Protein AF-A0AAV1SA03-F1 (afdb_monomer)

Solvent-accessible surface area (backbone atoms only — not comparable to full-atom values): 8455 Å² total; per-residue (Å²): 141,83,88,86,80,88,82,89,84,87,85,87,85,87,84,83,90,82,90,76,92,70,91,72,80,80,76,66,77,78,79,63,56,71,62,54,63,50,50,56,50,58,74,72,46,70,68,43,46,68,68,50,54,50,45,48,54,49,22,56,48,43,26,66,71,66,69,40,72,68,34,41,52,53,22,47,53,48,39,52,50,46,44,53,62,43,66,79,48,70,95,43,70,33,37,52,44,31,45,38,52,39,32,53,52,51,20,45,56,28,45,76,73,65,40,51,69,66,15,49,53,30,49,49,53,40,50,51,59,53,53,70,69,60,75,84,80,83,130

Organism: NCBI:txid77055

Mean predicted aligned error: 15.07 Å

Sequence (139 aa):
MLHSAFKLSRAATATVALAARLGL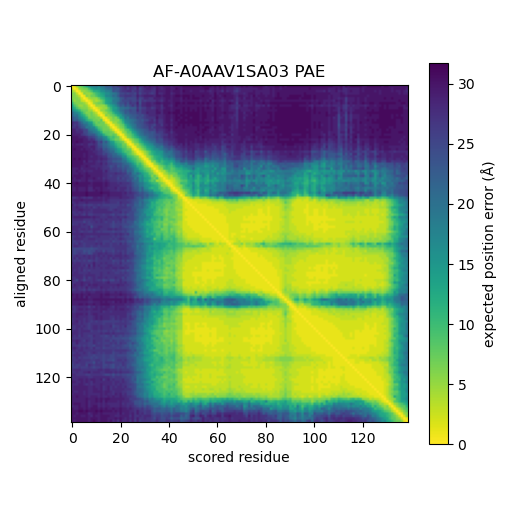TSFKPSSSPPFRLIHDRIINGPNANPVALQMIDYALSLAKSQRSDESHAQAMLVLEQCLFSQSSENQDVVTHNSKGLVLLAMSSLLFARGNYDDASEKLQNVQDLTHSHLDVRGG

Radius of gyration: 23.02 Å; Cα contacts (8 Å, |Δi|>4): 102; chains: 1; bounding box: 56×50×70 Å

pLDDT: mean 73.68, std 21.33, range [35.75, 97.5]

Structure (mmCIF, N/CA/C/O backbone):
data_AF-A0AAV1SA03-F1
#
_entry.id   AF-A0AAV1SA03-F1
#
loop_
_atom_site.group_PDB
_atom_site.id
_atom_site.type_symbol
_atom_site.label_atom_id
_atom_site.label_alt_id
_atom_site.label_comp_id
_atom_site.label_asym_id
_atom_site.label_entity_id
_atom_site.label_seq_id
_atom_site.pdbx_PDB_ins_code
_atom_site.Cartn_x
_atom_site.Cartn_y
_atom_site.Cartn_z
_atom_site.occupancy
_atom_site.B_iso_or_equiv
_atom_site.auth_seq_id
_atom_site.auth_comp_id
_atom_site.auth_asym_id
_atom_site.auth_atom_id
_atom_site.pdbx_PDB_model_num
ATOM 1 N N . MET A 1 1 ? -39.751 11.671 38.662 1.00 43.75 1 MET A N 1
ATOM 2 C CA . MET A 1 1 ? -39.694 10.450 39.502 1.00 43.75 1 MET A CA 1
ATOM 3 C C . MET A 1 1 ? -40.607 9.440 38.818 1.00 43.75 1 MET A C 1
ATOM 5 O O . MET A 1 1 ? -41.765 9.764 38.635 1.00 43.75 1 MET A O 1
ATOM 9 N N . LEU A 1 2 ? -40.120 8.360 38.210 1.00 46.88 2 LEU A N 1
ATOM 10 C CA . LEU A 1 2 ? -39.651 7.144 38.878 1.00 46.88 2 LEU A CA 1
ATOM 11 C C . LEU A 1 2 ? -38.574 6.427 38.041 1.00 46.88 2 LEU A C 1
ATOM 13 O O . LEU A 1 2 ? -38.741 6.210 36.845 1.00 46.88 2 LEU A O 1
ATOM 17 N N . HIS A 1 3 ? -37.489 6.054 38.717 1.00 43.03 3 HIS A N 1
ATOM 18 C CA . HIS A 1 3 ? -36.480 5.095 38.272 1.00 43.03 3 HIS A CA 1
ATOM 19 C C . HIS A 1 3 ? -37.068 3.678 38.223 1.00 43.03 3 HIS A C 1
ATOM 21 O O . HIS A 1 3 ? -37.809 3.302 39.127 1.00 43.03 3 HIS A O 1
ATOM 27 N N . SER A 1 4 ? -36.635 2.850 37.270 1.00 50.69 4 SER A N 1
ATOM 28 C CA . SER A 1 4 ? -36.419 1.419 37.531 1.00 50.69 4 SER A CA 1
ATOM 29 C C . SER A 1 4 ? -35.468 0.810 36.500 1.00 50.69 4 SER A C 1
ATOM 31 O O . SER A 1 4 ? -35.523 1.112 35.311 1.00 50.69 4 SER A O 1
ATOM 33 N N . ALA A 1 5 ? -34.542 0.002 37.009 1.00 51.72 5 ALA A N 1
ATOM 34 C CA . ALA A 1 5 ? -33.414 -0.585 36.310 1.00 51.72 5 ALA A CA 1
ATOM 35 C C . ALA A 1 5 ? -33.543 -2.115 36.229 1.00 51.72 5 ALA A C 1
ATOM 37 O O . ALA A 1 5 ? -34.255 -2.727 37.020 1.00 51.72 5 ALA A O 1
ATOM 38 N N . PHE A 1 6 ? -32.714 -2.682 35.346 1.00 47.09 6 PHE A N 1
ATOM 39 C CA . PHE A 1 6 ? -32.123 -4.025 35.390 1.00 47.09 6 PHE A CA 1
ATOM 40 C C . PHE A 1 6 ? -33.032 -5.250 35.217 1.00 47.09 6 PHE A C 1
ATOM 42 O O . PHE A 1 6 ? -33.772 -5.606 36.125 1.00 47.09 6 PHE A O 1
ATOM 49 N N . LYS A 1 7 ? -32.782 -6.025 34.145 1.00 39.69 7 LYS A N 1
ATOM 50 C CA . LYS A 1 7 ? -32.666 -7.496 34.215 1.00 39.69 7 LYS A CA 1
ATOM 51 C C . LYS A 1 7 ? -31.701 -8.036 33.150 1.00 39.69 7 LYS A C 1
ATOM 53 O O . LYS A 1 7 ? -31.993 -8.026 31.961 1.00 39.69 7 LYS A O 1
ATOM 58 N N . LEU A 1 8 ? -30.563 -8.550 33.620 1.00 45.44 8 LEU A N 1
ATOM 59 C CA . LEU A 1 8 ? -29.722 -9.523 32.920 1.00 45.44 8 LEU A CA 1
ATOM 60 C C . LEU A 1 8 ? -30.452 -10.872 32.875 1.00 45.44 8 LEU A C 1
ATOM 62 O O . LEU A 1 8 ? -31.066 -11.276 33.864 1.00 45.44 8 LEU A O 1
ATOM 66 N N . SER A 1 9 ? -30.328 -11.615 31.776 1.00 46.72 9 SER A N 1
ATOM 67 C CA . SER A 1 9 ? -30.594 -13.055 31.780 1.00 46.72 9 SER A CA 1
ATOM 68 C C . SER A 1 9 ? -29.494 -13.808 31.048 1.00 46.72 9 SER A C 1
ATOM 70 O O . SER A 1 9 ? -29.213 -13.596 29.874 1.00 46.72 9 SER A O 1
ATOM 72 N N . ARG A 1 10 ? -28.854 -14.665 31.838 1.00 45.53 10 ARG A N 1
ATOM 73 C CA . ARG A 1 10 ? -27.827 -15.647 31.516 1.00 45.53 10 ARG A CA 1
ATOM 74 C C . ARG A 1 10 ? -28.540 -16.943 31.137 1.00 45.53 10 ARG A C 1
ATOM 76 O O . ARG A 1 10 ? -29.328 -17.440 31.936 1.00 45.53 10 ARG A O 1
ATOM 83 N N . ALA A 1 11 ? -28.212 -17.516 29.985 1.00 40.06 11 ALA A N 1
ATOM 84 C CA . ALA A 1 11 ? -28.551 -18.896 29.657 1.00 40.06 11 ALA A CA 1
ATOM 85 C C . ALA A 1 11 ? -27.246 -19.665 29.432 1.00 40.06 11 ALA A C 1
ATOM 87 O O . ALA A 1 11 ? -26.509 -19.409 28.484 1.00 40.06 11 ALA A O 1
ATOM 88 N N . ALA A 1 12 ? -26.937 -20.555 30.373 1.00 43.00 12 ALA A N 1
ATOM 89 C CA . ALA A 1 12 ? -25.853 -21.515 30.276 1.00 43.00 12 ALA A CA 1
ATOM 90 C C . ALA A 1 12 ? -26.450 -22.847 29.824 1.00 43.00 12 ALA A C 1
ATOM 92 O O . ALA A 1 12 ? -27.338 -23.365 30.497 1.00 43.00 12 ALA A O 1
ATOM 93 N N . THR A 1 13 ? -25.920 -23.412 28.744 1.00 46.59 13 THR A N 1
ATOM 94 C CA . THR A 1 13 ? -26.148 -24.817 28.402 1.00 46.59 13 THR A CA 1
ATOM 95 C C . THR A 1 13 ? -24.786 -25.465 28.236 1.00 46.59 13 THR A C 1
ATOM 97 O O . THR A 1 13 ? -24.060 -25.191 27.285 1.00 46.59 13 THR A O 1
ATOM 100 N N . ALA A 1 14 ? -24.420 -26.273 29.225 1.00 43.47 14 ALA A N 1
ATOM 101 C CA . ALA A 1 14 ? -23.293 -27.186 29.172 1.00 43.47 14 ALA A CA 1
ATOM 102 C C . ALA A 1 14 ? -23.823 -28.568 28.782 1.00 43.47 14 ALA A C 1
ATOM 104 O O . ALA A 1 14 ? -24.820 -29.006 29.351 1.00 43.47 14 ALA A O 1
ATOM 105 N N . THR A 1 15 ? -23.165 -29.255 27.848 1.00 44.59 15 THR A N 1
ATOM 106 C CA . THR A 1 15 ? -23.063 -30.729 27.796 1.00 44.59 15 THR A CA 1
ATOM 107 C C . THR A 1 15 ? -22.055 -31.118 26.708 1.00 44.59 15 THR A C 1
ATOM 109 O O . THR A 1 15 ? -22.242 -30.827 25.536 1.00 44.59 15 THR A O 1
ATOM 112 N N . VAL A 1 16 ? -20.845 -31.473 27.148 1.00 42.50 16 VAL A N 1
ATOM 113 C CA . VAL A 1 16 ? -20.208 -32.808 27.090 1.00 42.50 16 VAL A CA 1
ATOM 114 C C . VAL A 1 16 ? -19.348 -33.015 25.841 1.00 42.50 16 VAL A C 1
ATOM 116 O O . VAL A 1 16 ? -19.811 -33.073 24.708 1.00 42.50 16 VAL A O 1
ATOM 119 N N . ALA A 1 17 ? -18.051 -33.134 26.118 1.00 48.97 17 ALA A N 1
ATOM 120 C CA . ALA A 1 17 ? -16.989 -33.465 25.193 1.00 48.97 17 ALA A CA 1
ATOM 121 C C . ALA A 1 17 ? -17.099 -34.911 24.693 1.00 48.97 17 ALA A C 1
ATOM 123 O O . ALA A 1 17 ? -17.353 -35.824 25.478 1.00 48.97 17 ALA A O 1
ATOM 124 N N . LEU A 1 18 ? -16.762 -35.126 23.421 1.00 47.03 18 LEU A N 1
ATOM 125 C CA . LEU A 1 18 ? -16.264 -36.414 22.953 1.00 47.03 18 LEU A CA 1
ATOM 126 C C . LEU A 1 18 ? -14.961 -36.169 22.192 1.00 47.03 18 LEU A C 1
ATOM 128 O O . LEU A 1 18 ? -14.928 -35.591 21.108 1.00 47.03 18 LEU A O 1
ATOM 132 N N . ALA A 1 19 ? -13.868 -36.548 22.846 1.00 47.69 19 ALA A N 1
ATOM 133 C CA . ALA A 1 19 ? -12.533 -36.541 22.291 1.00 47.69 19 ALA A CA 1
ATOM 134 C C . ALA A 1 19 ? -12.406 -37.653 21.244 1.00 47.69 19 ALA A C 1
ATOM 136 O O . ALA A 1 19 ? -12.485 -38.832 21.577 1.00 47.69 19 ALA A O 1
ATOM 137 N N . ALA A 1 20 ? -12.121 -37.277 20.001 1.00 43.00 20 ALA A N 1
ATOM 138 C CA . ALA A 1 20 ? -11.510 -38.161 19.020 1.00 43.00 20 ALA A CA 1
ATOM 139 C C . ALA A 1 20 ? -10.202 -37.507 18.568 1.00 43.00 20 ALA A C 1
ATOM 141 O O . ALA A 1 20 ? -10.167 -36.627 17.711 1.00 43.00 20 ALA A O 1
ATOM 142 N N . ARG A 1 21 ? -9.109 -37.901 19.229 1.00 50.62 21 ARG A N 1
ATOM 143 C CA . ARG A 1 21 ? -7.745 -37.624 18.783 1.00 50.62 21 ARG A CA 1
ATOM 144 C C . ARG A 1 21 ? -7.465 -38.475 17.550 1.00 50.62 21 ARG A C 1
ATOM 146 O O . ARG A 1 21 ? -7.167 -39.653 17.699 1.00 50.62 21 ARG A O 1
ATOM 153 N N . LEU A 1 22 ? -7.483 -37.870 16.369 1.00 41.66 22 LEU A N 1
ATOM 154 C CA . LEU A 1 22 ? -6.714 -38.342 15.220 1.00 41.66 22 LEU A CA 1
ATOM 155 C C . LEU A 1 22 ? -6.053 -37.126 14.571 1.00 41.66 22 LEU A C 1
ATOM 157 O O . LEU A 1 22 ? -6.689 -36.096 14.366 1.00 41.66 22 LEU A O 1
ATOM 161 N N . GLY A 1 23 ? -4.734 -37.232 14.404 1.00 49.31 23 GLY A N 1
ATOM 162 C CA . GLY A 1 23 ? -3.797 -36.136 14.188 1.00 49.31 23 GLY A CA 1
ATOM 163 C C . GLY A 1 23 ? -4.190 -35.191 13.063 1.00 49.31 23 GLY A C 1
ATOM 164 O O . GLY A 1 23 ? -3.998 -35.492 11.890 1.00 49.31 23 GLY A O 1
ATOM 165 N N . LEU A 1 24 ? -4.657 -34.007 13.447 1.00 40.94 24 LEU A N 1
ATOM 166 C CA . LEU A 1 24 ? -4.670 -32.849 12.576 1.00 40.94 24 LEU A CA 1
ATOM 167 C C . LEU A 1 24 ? -3.290 -32.210 12.703 1.00 40.94 24 LEU A C 1
ATOM 169 O O . LEU A 1 24 ? -2.927 -31.699 13.766 1.00 40.94 24 LEU A O 1
ATOM 173 N N . THR A 1 25 ? -2.499 -32.289 11.637 1.00 46.88 25 THR A N 1
ATOM 174 C CA . THR A 1 25 ? -1.311 -31.454 11.476 1.00 46.88 25 THR A CA 1
ATOM 175 C C . THR A 1 25 ? -1.737 -30.025 11.767 1.00 46.88 25 THR A C 1
ATOM 177 O O . THR A 1 25 ? -2.569 -29.460 11.059 1.00 46.88 25 THR A O 1
ATOM 180 N N . SER A 1 26 ? -1.236 -29.493 12.880 1.00 48.12 26 SER A N 1
ATOM 181 C CA . SER A 1 26 ? -1.490 -28.134 13.331 1.00 48.12 26 SER A CA 1
ATOM 182 C C . SER A 1 26 ? -0.916 -27.186 12.286 1.00 48.12 26 SER A C 1
ATOM 184 O O . SER A 1 26 ? 0.228 -26.748 12.378 1.00 48.12 26 SER A O 1
ATOM 186 N N . PHE A 1 27 ? -1.710 -26.874 11.264 1.00 44.69 27 PHE A N 1
ATOM 187 C CA . PHE A 1 27 ? -1.558 -25.641 10.523 1.00 44.69 27 PHE A CA 1
ATOM 188 C C . PHE A 1 27 ? -1.944 -24.542 11.505 1.00 44.69 27 PHE A C 1
ATOM 190 O O . PHE A 1 27 ? -3.070 -24.056 11.517 1.00 44.69 27 PHE A O 1
ATOM 197 N N . LYS A 1 28 ? -1.005 -24.175 12.385 1.00 44.53 28 LYS A N 1
ATOM 198 C CA . LYS A 1 28 ? -0.982 -22.818 12.912 1.00 44.53 28 LYS A CA 1
ATOM 199 C C . LYS A 1 28 ? -0.990 -21.937 11.666 1.00 44.53 28 LYS A C 1
ATOM 201 O O . LYS A 1 28 ? -0.005 -22.001 10.926 1.00 44.53 28 LYS A O 1
ATOM 206 N N . PRO A 1 29 ? -2.040 -21.141 11.395 1.00 42.41 29 PRO A N 1
ATOM 207 C CA . PRO A 1 29 ? -1.848 -20.038 10.482 1.00 42.41 29 PRO A CA 1
ATOM 208 C C . PRO A 1 29 ? -0.724 -19.235 11.126 1.00 42.41 29 PRO A C 1
ATOM 210 O O . PRO A 1 29 ? -0.854 -18.762 12.260 1.00 42.41 29 PRO A O 1
ATOM 213 N N . SER A 1 30 ? 0.436 -19.211 10.475 1.00 48.53 30 SER A N 1
ATOM 214 C CA . SER A 1 30 ? 1.491 -18.287 10.837 1.00 48.53 30 SER A CA 1
ATOM 215 C C . SER A 1 30 ? 0.876 -16.912 10.636 1.00 48.53 30 SER A C 1
ATOM 217 O O . SER A 1 30 ? 0.846 -16.384 9.531 1.00 48.53 30 SER A O 1
ATOM 219 N N . SER A 1 31 ? 0.289 -16.376 11.706 1.00 46.25 31 SER A N 1
ATOM 220 C CA . SER A 1 31 ? -0.172 -15.002 11.809 1.00 46.25 31 SER A CA 1
ATOM 221 C C . SER A 1 31 ? 1.075 -14.132 11.914 1.00 46.25 31 SER A C 1
ATOM 223 O O . SER A 1 31 ? 1.360 -13.496 12.925 1.00 46.25 31 SER A O 1
ATOM 225 N N . SER A 1 32 ? 1.915 -14.188 10.882 1.00 45.47 32 SER A N 1
ATOM 226 C CA . SER A 1 32 ? 2.780 -13.077 10.565 1.00 45.47 32 SER A CA 1
ATOM 227 C C . SER A 1 32 ? 1.835 -11.986 10.076 1.00 45.47 32 SER A C 1
ATOM 229 O O . SER A 1 32 ? 1.166 -12.194 9.061 1.00 45.47 32 SER A O 1
ATOM 231 N N . PRO A 1 33 ? 1.734 -10.846 10.779 1.00 51.44 33 PRO A N 1
ATOM 232 C CA . PRO A 1 33 ? 1.013 -9.704 10.245 1.00 51.44 33 PRO A CA 1
ATOM 233 C C . PRO A 1 33 ? 1.539 -9.427 8.828 1.00 51.44 33 PRO A C 1
ATOM 235 O O . PRO A 1 33 ? 2.752 -9.573 8.632 1.00 51.44 33 PRO A O 1
ATOM 238 N N . PRO A 1 34 ? 0.701 -8.998 7.869 1.00 53.22 34 PRO A N 1
ATOM 239 C CA . PRO A 1 34 ? 1.144 -8.682 6.503 1.00 53.22 34 PRO A CA 1
ATOM 240 C C . PRO A 1 34 ? 2.359 -7.733 6.492 1.00 53.22 34 PRO A C 1
ATOM 242 O O . PRO A 1 34 ? 3.254 -7.837 5.657 1.00 53.22 34 PRO A O 1
ATOM 245 N N . PHE A 1 35 ? 2.477 -6.907 7.534 1.00 51.06 35 PHE A N 1
ATOM 246 C CA . PHE A 1 35 ? 3.613 -6.029 7.791 1.00 51.06 35 PHE A CA 1
ATOM 247 C C . PHE A 1 35 ? 4.972 -6.729 7.931 1.00 51.06 35 PHE A C 1
ATOM 249 O O . PHE A 1 35 ? 5.969 -6.123 7.567 1.00 51.06 35 PHE A O 1
ATOM 256 N N . ARG A 1 36 ? 5.067 -7.959 8.466 1.00 51.88 36 ARG A N 1
ATOM 257 C CA . ARG A 1 36 ? 6.374 -8.632 8.642 1.00 51.88 36 ARG A CA 1
ATOM 258 C C . ARG A 1 36 ? 6.991 -9.035 7.306 1.00 51.88 36 ARG A C 1
ATOM 260 O O . ARG A 1 36 ? 8.187 -8.852 7.134 1.00 51.88 36 ARG A O 1
ATOM 267 N N . LEU A 1 37 ? 6.174 -9.519 6.370 1.00 52.19 37 LEU A N 1
ATOM 268 C CA . LEU A 1 37 ? 6.626 -9.858 5.017 1.00 52.19 37 LEU A CA 1
ATOM 269 C C . LEU A 1 37 ? 7.086 -8.614 4.254 1.00 52.19 37 LEU A C 1
ATOM 271 O O . LEU A 1 37 ? 8.087 -8.655 3.546 1.00 52.19 37 LEU A O 1
ATOM 275 N N . ILE A 1 38 ? 6.387 -7.493 4.443 1.00 56.53 38 ILE A N 1
ATOM 276 C CA . ILE A 1 38 ? 6.783 -6.214 3.852 1.00 56.53 38 ILE A CA 1
ATOM 277 C C . ILE A 1 38 ? 8.083 -5.711 4.474 1.00 56.53 38 ILE A C 1
ATOM 279 O O . ILE A 1 38 ? 8.976 -5.306 3.743 1.00 56.53 38 ILE A O 1
ATOM 283 N N . HIS A 1 39 ? 8.230 -5.789 5.796 1.00 57.72 39 HIS A N 1
ATOM 284 C CA . HIS A 1 39 ? 9.435 -5.318 6.474 1.00 57.72 39 HIS A CA 1
ATOM 285 C C . HIS A 1 39 ? 10.685 -6.082 6.021 1.00 57.72 39 HIS A C 1
ATOM 287 O O . HIS A 1 39 ? 11.705 -5.461 5.744 1.00 57.72 39 HIS A O 1
ATOM 293 N N . ASP A 1 40 ? 10.589 -7.406 5.881 1.00 53.38 40 ASP A N 1
ATOM 294 C CA . ASP A 1 40 ? 11.702 -8.251 5.429 1.00 53.38 40 ASP A CA 1
ATOM 295 C C . ASP A 1 40 ? 12.035 -8.017 3.944 1.00 53.38 40 ASP A C 1
ATOM 297 O O . ASP A 1 40 ? 13.199 -8.044 3.540 1.00 53.38 40 ASP A O 1
ATOM 301 N N . ARG A 1 41 ? 11.018 -7.707 3.124 1.00 54.88 41 ARG A N 1
ATOM 302 C CA . ARG A 1 41 ? 11.195 -7.310 1.719 1.00 54.88 41 ARG A CA 1
ATOM 303 C C . ARG A 1 41 ? 11.776 -5.902 1.564 1.00 54.88 41 ARG A C 1
ATOM 305 O O . ARG A 1 41 ? 12.522 -5.676 0.621 1.00 54.88 41 ARG A O 1
ATOM 312 N N . ILE A 1 42 ? 11.442 -4.973 2.461 1.00 57.22 42 ILE A N 1
ATOM 313 C CA . ILE A 1 42 ? 11.994 -3.610 2.506 1.00 57.22 42 ILE A CA 1
ATOM 314 C C . ILE A 1 42 ? 13.463 -3.637 2.949 1.00 57.22 42 ILE A C 1
ATOM 316 O O . ILE A 1 42 ? 14.284 -2.937 2.365 1.00 57.22 42 ILE A O 1
ATOM 320 N N . ILE A 1 43 ? 13.804 -4.445 3.962 1.00 53.72 43 ILE A N 1
ATOM 321 C CA . ILE A 1 43 ? 15.159 -4.507 4.538 1.00 53.72 43 ILE A CA 1
ATOM 322 C C . ILE A 1 43 ? 16.148 -5.195 3.585 1.00 53.72 43 ILE A C 1
ATOM 324 O O . ILE A 1 43 ? 17.285 -4.749 3.461 1.00 53.72 43 ILE A O 1
ATOM 328 N N . ASN A 1 44 ? 15.720 -6.226 2.853 1.00 54.78 44 ASN A N 1
ATOM 329 C CA . ASN A 1 44 ? 16.547 -6.915 1.851 1.00 54.78 44 ASN A CA 1
ATOM 330 C C . ASN A 1 44 ? 16.385 -6.296 0.442 1.00 54.78 44 ASN A C 1
ATOM 332 O O . ASN A 1 44 ? 16.398 -7.003 -0.564 1.00 54.78 44 ASN A O 1
ATOM 336 N N . GLY A 1 45 ? 16.153 -4.979 0.408 1.00 57.53 45 GLY A N 1
ATOM 337 C CA . GLY A 1 45 ? 15.374 -4.251 -0.592 1.00 57.53 45 GLY A CA 1
ATOM 338 C C . GLY A 1 45 ? 15.700 -4.512 -2.072 1.00 57.53 45 GLY A C 1
ATOM 339 O O . GLY A 1 45 ? 16.854 -4.362 -2.479 1.00 57.53 45 GLY A O 1
ATOM 340 N N . PRO A 1 46 ? 14.694 -4.805 -2.923 1.00 62.44 46 PRO A N 1
ATOM 341 C CA . PRO A 1 46 ? 14.828 -4.622 -4.368 1.00 62.44 46 PRO A CA 1
ATOM 342 C C . PRO A 1 46 ? 15.208 -3.162 -4.657 1.00 62.44 46 PRO A C 1
ATOM 344 O O . PRO A 1 46 ? 14.770 -2.270 -3.939 1.00 62.44 46 PRO A O 1
ATOM 347 N N . ASN A 1 47 ? 16.022 -2.926 -5.690 1.00 77.50 47 ASN A N 1
ATOM 348 C CA . ASN A 1 47 ? 16.493 -1.599 -6.107 1.00 77.50 47 ASN A CA 1
ATOM 349 C C . ASN A 1 47 ? 15.309 -0.610 -6.204 1.00 77.50 47 ASN A C 1
ATOM 351 O O . ASN A 1 47 ? 14.564 -0.682 -7.176 1.00 77.50 47 ASN A O 1
ATOM 355 N N . ALA A 1 48 ? 15.078 0.222 -5.182 1.00 84.50 48 ALA A N 1
ATOM 356 C CA . ALA A 1 48 ? 13.907 1.091 -5.017 1.00 84.50 48 ALA A CA 1
ATOM 357 C C . ALA A 1 48 ? 14.321 2.437 -4.400 1.00 84.50 48 ALA A C 1
ATOM 359 O O . ALA A 1 48 ? 15.370 2.552 -3.765 1.00 84.50 48 ALA A O 1
ATOM 360 N N . ASN A 1 49 ? 13.491 3.460 -4.588 1.00 88.38 49 ASN A N 1
ATOM 361 C CA . ASN A 1 49 ? 13.755 4.824 -4.165 1.00 88.38 49 ASN A CA 1
ATOM 362 C C . ASN A 1 49 ? 13.802 4.892 -2.622 1.00 88.38 49 ASN A C 1
ATOM 364 O O . ASN A 1 49 ? 12.826 4.524 -1.958 1.00 88.38 49 ASN A O 1
ATOM 368 N N . PRO A 1 50 ? 14.903 5.382 -2.023 1.00 88.56 50 PRO A N 1
ATOM 369 C CA . PRO A 1 50 ? 15.065 5.405 -0.571 1.00 88.56 50 PRO A CA 1
ATOM 370 C C . PRO A 1 50 ? 14.034 6.297 0.132 1.00 88.56 50 PRO A C 1
ATOM 372 O O . PRO A 1 50 ? 13.619 5.986 1.248 1.00 88.56 50 PRO A O 1
ATOM 375 N N . VAL A 1 51 ? 13.573 7.370 -0.519 1.00 90.94 51 VAL A N 1
ATOM 376 C CA . VAL A 1 51 ? 12.517 8.241 0.017 1.00 90.94 51 VAL A CA 1
ATOM 377 C C . VAL A 1 51 ? 11.195 7.482 0.076 1.00 90.94 51 VAL A C 1
ATOM 379 O O . VAL A 1 51 ? 10.488 7.556 1.079 1.00 90.94 51 VAL A O 1
ATOM 382 N N . ALA A 1 52 ? 10.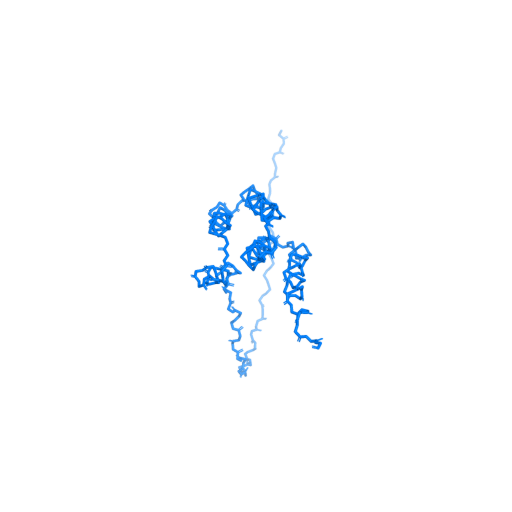886 6.685 -0.951 1.00 91.56 52 ALA A N 1
ATOM 383 C CA . ALA A 1 52 ? 9.683 5.860 -0.953 1.00 91.56 52 ALA A CA 1
ATOM 384 C C . ALA A 1 52 ? 9.701 4.828 0.185 1.00 91.56 52 ALA A C 1
ATOM 386 O O . ALA A 1 52 ? 8.703 4.670 0.887 1.00 91.56 52 ALA A O 1
ATOM 387 N N . LEU A 1 53 ? 10.847 4.186 0.432 1.00 91.38 53 LEU A N 1
ATOM 388 C CA . LEU A 1 53 ? 11.003 3.248 1.549 1.00 91.38 53 LEU A CA 1
ATOM 389 C C . LEU A 1 53 ? 10.763 3.921 2.909 1.00 91.38 53 LEU A C 1
ATOM 391 O O . LEU A 1 53 ? 10.070 3.355 3.752 1.00 91.38 53 LEU A O 1
ATOM 395 N N . GLN A 1 54 ? 11.280 5.136 3.108 1.00 93.12 54 GLN A N 1
ATOM 396 C CA . GLN A 1 54 ? 11.054 5.906 4.337 1.00 93.12 54 GLN A CA 1
ATOM 397 C C . GLN A 1 54 ? 9.584 6.297 4.516 1.00 93.12 54 GLN A C 1
ATOM 399 O O . GLN A 1 54 ? 9.051 6.192 5.619 1.00 93.12 54 GLN A O 1
ATOM 404 N N . MET A 1 55 ? 8.909 6.713 3.441 1.00 95.31 55 MET A N 1
ATOM 405 C CA . MET A 1 55 ? 7.482 7.041 3.484 1.00 95.31 55 MET A CA 1
ATOM 406 C C . MET A 1 55 ? 6.628 5.814 3.817 1.00 95.31 55 MET A C 1
ATOM 408 O O . MET A 1 55 ? 5.695 5.919 4.615 1.00 95.31 55 MET A O 1
ATOM 412 N N . ILE A 1 56 ? 6.969 4.649 3.257 1.00 94.56 56 ILE A N 1
ATOM 413 C CA . ILE A 1 56 ? 6.310 3.381 3.583 1.00 94.56 56 ILE A CA 1
ATOM 414 C C . ILE A 1 56 ? 6.510 3.044 5.061 1.00 94.56 56 ILE A C 1
ATOM 416 O O . ILE A 1 56 ? 5.533 2.792 5.764 1.00 94.56 56 ILE A O 1
ATOM 420 N N . ASP A 1 57 ? 7.750 3.062 5.551 1.00 93.94 57 ASP A N 1
ATOM 421 C CA . ASP A 1 57 ? 8.041 2.722 6.946 1.00 93.94 57 ASP A CA 1
ATOM 422 C C . ASP A 1 57 ? 7.332 3.667 7.929 1.00 93.94 57 ASP A C 1
ATOM 424 O O . ASP A 1 57 ? 6.710 3.219 8.900 1.00 93.94 57 ASP A O 1
ATOM 428 N N . TYR A 1 58 ? 7.325 4.967 7.623 1.00 95.69 58 TYR A N 1
ATOM 429 C CA . TYR A 1 58 ? 6.584 5.965 8.386 1.00 95.69 58 TYR A CA 1
ATOM 430 C C . TYR A 1 58 ? 5.081 5.669 8.408 1.00 95.69 58 TYR A C 1
ATOM 432 O O . TYR A 1 58 ? 4.491 5.605 9.487 1.00 95.69 58 TYR A O 1
ATOM 440 N N . ALA A 1 59 ? 4.459 5.437 7.248 1.00 95.81 59 ALA A N 1
ATOM 441 C CA . ALA A 1 59 ? 3.024 5.176 7.151 1.00 95.81 59 ALA A CA 1
ATOM 442 C C . ALA A 1 59 ? 2.611 3.915 7.930 1.00 95.81 59 ALA A C 1
ATOM 444 O O . ALA A 1 59 ? 1.651 3.931 8.706 1.00 95.81 59 ALA A O 1
ATOM 445 N N . LEU A 1 60 ? 3.366 2.823 7.781 1.00 93.50 60 LEU A N 1
ATOM 446 C CA . LEU A 1 60 ? 3.085 1.572 8.488 1.00 93.50 60 LEU A CA 1
ATOM 447 C C . LEU A 1 60 ? 3.288 1.722 10.000 1.00 93.50 60 LEU A C 1
ATOM 449 O O . LEU A 1 60 ? 2.494 1.203 10.790 1.00 93.50 60 LEU A O 1
ATOM 453 N N . SER A 1 61 ? 4.326 2.445 10.420 1.00 93.50 61 SER A N 1
ATOM 454 C CA . SER A 1 61 ? 4.583 2.736 11.831 1.00 93.50 61 SER A CA 1
ATOM 455 C C . SER A 1 61 ? 3.502 3.628 12.441 1.00 93.50 61 SER A C 1
ATOM 457 O O . SER A 1 61 ? 3.053 3.356 13.558 1.00 93.50 61 SER A O 1
ATOM 459 N N . LEU A 1 62 ? 3.023 4.631 11.701 1.00 94.06 62 LEU A N 1
ATOM 460 C CA . LEU A 1 62 ? 1.943 5.526 12.114 1.00 94.06 62 LEU A CA 1
ATOM 461 C C . LEU A 1 62 ? 0.649 4.748 12.388 1.00 94.06 62 LEU A C 1
ATOM 463 O O . LEU A 1 62 ? 0.117 4.812 13.501 1.00 94.06 62 LEU A O 1
ATOM 467 N N . ALA A 1 63 ? 0.206 3.939 11.421 1.00 93.00 63 ALA A N 1
ATOM 468 C CA . ALA A 1 63 ? -0.997 3.118 11.554 1.00 93.00 63 ALA A CA 1
ATOM 469 C C . ALA A 1 63 ? -0.894 2.117 12.722 1.00 93.00 63 ALA A C 1
ATOM 471 O O . ALA A 1 63 ? -1.848 1.910 13.477 1.00 93.00 63 ALA A O 1
ATOM 472 N N . LYS A 1 64 ? 0.287 1.513 12.922 1.00 88.69 64 LYS A N 1
ATOM 473 C CA . LYS A 1 64 ? 0.525 0.529 13.993 1.00 88.69 64 LYS A CA 1
ATOM 474 C C . LYS A 1 64 ? 0.609 1.143 15.385 1.00 88.69 64 LYS A C 1
ATOM 476 O O . LYS A 1 64 ? 0.216 0.482 16.348 1.00 88.69 64 LYS A O 1
ATOM 481 N N . SER A 1 65 ? 1.174 2.341 15.500 1.00 88.50 65 SER A N 1
ATOM 482 C CA . SER A 1 65 ? 1.396 3.008 16.783 1.00 88.50 65 SER A CA 1
ATOM 483 C C . SER A 1 65 ? 0.078 3.495 17.379 1.00 88.50 65 SER A C 1
ATOM 485 O O . SER A 1 65 ? -0.236 3.187 18.527 1.00 88.50 65 SER A O 1
ATOM 487 N N . GLN A 1 66 ? -0.728 4.192 16.577 1.00 86.75 66 GLN A N 1
ATOM 488 C CA . GLN A 1 66 ? -1.934 4.855 17.070 1.00 86.75 66 GLN A CA 1
ATOM 489 C C . GLN A 1 66 ? -3.193 3.986 16.961 1.00 86.75 66 GLN A C 1
ATOM 491 O O . GLN A 1 66 ? -4.104 4.149 17.769 1.00 86.75 66 GLN A O 1
ATOM 496 N N . ARG A 1 67 ? -3.246 3.046 16.001 1.00 86.88 67 ARG A N 1
ATOM 497 C CA . ARG A 1 67 ? -4.375 2.117 15.779 1.00 86.88 67 ARG A CA 1
ATOM 498 C C . ARG A 1 67 ? -5.756 2.789 15.732 1.00 86.88 67 ARG A C 1
ATOM 500 O O . ARG A 1 67 ? -6.756 2.175 16.089 1.00 86.88 67 ARG A O 1
ATOM 507 N N . SER A 1 68 ? -5.810 4.038 15.286 1.00 91.62 68 SER A N 1
ATOM 508 C CA . SER A 1 68 ? -7.046 4.800 15.110 1.00 91.62 68 SER A CA 1
ATOM 509 C C . SER A 1 68 ? -7.400 4.903 13.630 1.00 91.62 68 SER A C 1
ATOM 511 O O . SER A 1 68 ? -6.514 4.806 12.774 1.00 91.62 68 SER A O 1
ATOM 513 N N . ASP A 1 69 ? -8.673 5.142 13.322 1.00 90.81 69 ASP A N 1
ATOM 514 C CA . ASP A 1 69 ? -9.111 5.382 11.943 1.00 90.81 69 ASP A CA 1
ATOM 515 C C . ASP A 1 69 ? -8.413 6.605 11.332 1.00 90.81 69 ASP A C 1
ATOM 517 O O . ASP A 1 69 ? -7.983 6.552 10.184 1.00 90.81 69 ASP A O 1
ATOM 521 N N . GLU A 1 70 ? -8.197 7.653 12.132 1.00 93.62 70 GLU A N 1
ATOM 522 C CA . GLU A 1 70 ? -7.457 8.853 11.730 1.00 93.62 70 GLU A CA 1
ATOM 523 C C . GLU A 1 70 ? -6.014 8.521 11.323 1.00 93.62 70 GLU A C 1
ATOM 525 O O . GLU A 1 70 ? -5.563 8.890 10.244 1.00 93.62 70 GLU A O 1
ATOM 530 N N . SER A 1 71 ? -5.293 7.747 12.143 1.00 92.62 71 SER A N 1
ATOM 531 C CA . SER A 1 71 ? -3.913 7.353 11.829 1.00 92.62 71 SER A CA 1
ATOM 532 C C . SER A 1 71 ? -3.816 6.462 10.590 1.00 92.62 71 SER A C 1
ATOM 534 O O . SER A 1 71 ? -2.832 6.536 9.857 1.00 92.62 71 SER A O 1
ATOM 536 N N . HIS A 1 72 ? -4.839 5.641 10.327 1.00 93.69 72 HIS A N 1
ATOM 537 C CA . HIS A 1 72 ? -4.907 4.841 9.106 1.00 93.69 72 HIS A CA 1
ATOM 538 C C . HIS A 1 72 ? -5.187 5.715 7.883 1.00 93.69 72 HIS A C 1
ATOM 540 O O . HIS A 1 72 ? -4.562 5.501 6.847 1.00 93.69 72 HIS A O 1
ATOM 546 N N . ALA A 1 73 ? -6.081 6.701 7.998 1.00 95.00 73 ALA A N 1
ATOM 547 C CA . ALA A 1 73 ? -6.351 7.660 6.930 1.00 95.00 73 ALA A CA 1
ATOM 548 C C . ALA A 1 73 ? -5.095 8.481 6.597 1.00 95.00 73 ALA A C 1
ATOM 550 O O . ALA A 1 73 ? -4.707 8.574 5.436 1.00 95.00 73 ALA A O 1
ATOM 551 N N . GLN A 1 74 ? -4.390 8.980 7.615 1.00 96.69 74 GLN A N 1
ATOM 552 C CA . GLN A 1 74 ? -3.118 9.685 7.441 1.00 96.69 74 GLN A CA 1
ATOM 553 C C . GLN A 1 74 ? -2.042 8.794 6.812 1.00 96.69 74 GLN A C 1
ATOM 555 O O . GLN A 1 74 ? -1.353 9.221 5.887 1.00 96.69 74 GLN A O 1
ATOM 560 N N . ALA A 1 75 ? -1.914 7.543 7.266 1.00 96.19 75 ALA A N 1
ATOM 561 C CA . ALA A 1 75 ? -0.990 6.585 6.668 1.00 96.19 75 ALA A CA 1
ATOM 562 C C . ALA A 1 75 ? -1.313 6.327 5.187 1.00 96.19 75 ALA A C 1
ATOM 564 O O . ALA A 1 75 ? -0.396 6.255 4.371 1.00 96.19 75 ALA A O 1
ATOM 565 N N . MET A 1 76 ? -2.597 6.240 4.824 1.00 96.94 76 MET A N 1
ATOM 566 C CA . MET A 1 76 ? -3.016 6.085 3.431 1.00 96.94 76 MET A CA 1
ATOM 567 C C . MET A 1 76 ? -2.627 7.299 2.582 1.00 96.94 76 MET A C 1
ATOM 569 O O . MET A 1 76 ? -2.017 7.122 1.533 1.00 96.94 76 MET A O 1
ATOM 573 N N . LEU A 1 77 ? -2.873 8.521 3.068 1.00 97.50 77 LEU A N 1
ATOM 574 C CA . LEU A 1 77 ? -2.501 9.757 2.368 1.00 97.50 77 LEU A CA 1
ATOM 575 C C . LEU A 1 77 ? -0.992 9.850 2.105 1.00 97.50 77 LEU A C 1
ATOM 577 O O . LEU A 1 77 ? -0.571 10.258 1.024 1.00 97.50 77 LEU A O 1
ATOM 581 N N . VAL A 1 78 ? -0.162 9.442 3.071 1.00 97.44 78 VAL A N 1
ATOM 582 C CA . VAL A 1 78 ? 1.296 9.387 2.880 1.00 97.44 78 VAL A CA 1
ATOM 583 C C . VAL A 1 78 ? 1.657 8.431 1.744 1.00 97.44 78 VAL A C 1
ATOM 585 O O . VAL A 1 78 ? 2.499 8.761 0.909 1.00 97.44 78 VAL A O 1
ATOM 588 N N . LEU A 1 79 ? 1.031 7.254 1.689 1.00 96.69 79 LEU A N 1
ATOM 589 C CA . LEU A 1 79 ? 1.292 6.271 0.637 1.00 96.69 79 LEU A CA 1
ATOM 590 C C . LEU A 1 79 ? 0.779 6.736 -0.732 1.00 96.69 79 LEU A C 1
ATOM 592 O O . LEU A 1 79 ? 1.478 6.554 -1.725 1.00 96.69 79 LEU A O 1
ATOM 596 N N . GLU A 1 80 ? -0.383 7.382 -0.800 1.00 95.88 80 GLU A N 1
ATOM 597 C CA . GLU A 1 80 ? -0.912 7.973 -2.036 1.00 95.88 80 GLU A CA 1
ATOM 598 C C . GLU A 1 80 ? 0.013 9.063 -2.577 1.00 95.88 80 GLU A C 1
ATOM 600 O O . GLU A 1 80 ? 0.367 9.056 -3.758 1.00 95.88 80 GLU A O 1
ATOM 605 N N . GLN A 1 81 ? 0.482 9.954 -1.701 1.00 94.94 81 GLN A N 1
ATOM 606 C CA . GLN A 1 81 ? 1.458 10.972 -2.068 1.00 94.94 81 GLN A CA 1
ATOM 607 C C . GLN A 1 81 ? 2.765 10.336 -2.548 1.00 94.94 81 GLN A C 1
ATOM 609 O O . GLN A 1 81 ? 3.344 10.785 -3.538 1.00 94.94 81 GLN A O 1
ATOM 614 N N . CYS A 1 82 ? 3.219 9.274 -1.877 1.00 94.25 82 CYS A N 1
ATOM 615 C CA . CYS A 1 82 ? 4.392 8.521 -2.298 1.00 94.25 82 CYS A CA 1
ATOM 616 C C . CYS A 1 82 ? 4.203 7.976 -3.721 1.00 94.25 82 CYS A C 1
ATOM 618 O O . CYS A 1 82 ? 5.046 8.204 -4.586 1.00 94.25 82 CYS A O 1
ATOM 620 N N . LEU A 1 83 ? 3.063 7.335 -3.995 1.00 92.94 83 LEU A N 1
ATOM 621 C CA . LEU A 1 83 ? 2.730 6.779 -5.306 1.00 92.94 83 LEU A CA 1
ATOM 622 C C . LEU A 1 83 ? 2.681 7.856 -6.401 1.00 92.94 83 LEU A C 1
ATOM 624 O O . LEU A 1 83 ? 3.190 7.642 -7.506 1.00 92.94 83 LEU A O 1
ATOM 628 N N . PHE A 1 84 ? 2.111 9.023 -6.093 1.00 91.31 84 PHE A N 1
ATOM 629 C CA . PHE A 1 84 ? 2.063 10.160 -7.008 1.00 91.31 84 PHE A CA 1
ATOM 630 C C . PHE A 1 84 ? 3.469 10.679 -7.337 1.00 91.31 84 PHE A C 1
ATOM 632 O O . PHE A 1 84 ? 3.803 10.838 -8.510 1.00 91.31 84 PHE A O 1
ATOM 639 N N . SER A 1 85 ? 4.330 10.850 -6.328 1.00 87.62 85 SER A N 1
ATOM 640 C CA . SER A 1 85 ? 5.721 11.279 -6.520 1.00 87.62 85 SER A CA 1
ATOM 641 C C . SER A 1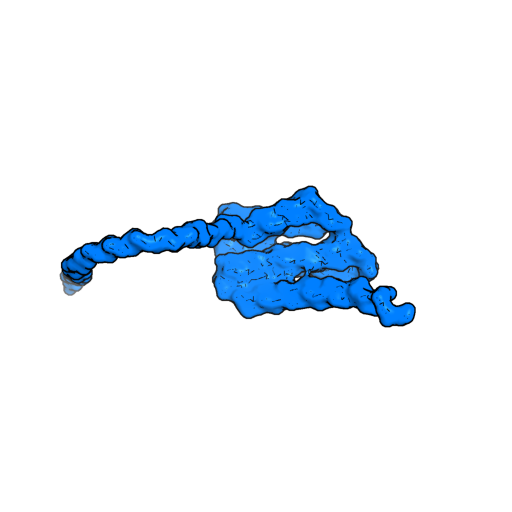 85 ? 6.544 10.294 -7.359 1.00 87.62 85 SER A C 1
ATOM 643 O O . SER A 1 85 ? 7.381 10.722 -8.147 1.00 87.62 85 SER A O 1
ATOM 645 N N . GLN A 1 86 ? 6.280 8.987 -7.254 1.00 82.62 86 GLN A N 1
ATOM 646 C CA . GLN A 1 86 ? 6.921 7.985 -8.116 1.00 82.62 86 GLN A CA 1
ATOM 647 C C . GLN A 1 86 ? 6.358 7.985 -9.550 1.00 82.62 86 GLN A C 1
ATOM 649 O O . GLN A 1 86 ? 6.983 7.470 -10.470 1.00 82.62 86 GLN A O 1
ATOM 654 N N . SER A 1 87 ? 5.157 8.518 -9.781 1.00 74.25 87 SER A N 1
ATOM 655 C CA . SER A 1 87 ? 4.520 8.497 -11.107 1.00 74.25 87 SER A CA 1
ATOM 656 C C . SER A 1 87 ? 5.066 9.559 -12.062 1.00 74.25 87 SER A C 1
ATOM 658 O O . SER A 1 87 ? 4.982 9.368 -13.272 1.00 74.25 87 SER A O 1
ATOM 660 N N . SER A 1 88 ? 5.662 10.631 -11.535 1.00 66.25 88 SER A N 1
ATOM 661 C CA . SER A 1 88 ? 6.347 11.668 -12.320 1.00 66.25 88 SER A CA 1
ATOM 662 C C . SER A 1 88 ? 7.795 11.331 -12.690 1.00 66.25 88 SER A C 1
ATOM 664 O O . SER A 1 88 ? 8.393 12.040 -13.495 1.00 66.25 88 SER A O 1
ATOM 666 N N . GLU A 1 89 ? 8.375 10.299 -12.077 1.00 63.34 89 GLU A N 1
ATOM 667 C CA . GLU A 1 89 ? 9.769 9.893 -12.277 1.00 63.34 89 GLU A CA 1
ATOM 668 C C . GLU A 1 89 ? 9.889 8.932 -13.480 1.00 63.34 89 GLU A C 1
ATOM 670 O O . GLU A 1 89 ? 8.908 8.298 -13.881 1.00 63.34 89 GLU A O 1
ATOM 675 N N . ASN A 1 90 ? 11.070 8.871 -14.108 1.00 64.75 90 ASN A N 1
ATOM 676 C CA . ASN A 1 90 ? 11.323 8.049 -15.300 1.00 64.75 90 ASN A CA 1
ATOM 677 C C . ASN A 1 90 ? 10.882 6.584 -15.079 1.00 64.75 90 ASN A C 1
ATOM 679 O O . ASN A 1 90 ? 10.953 6.079 -13.965 1.00 64.75 90 ASN A O 1
ATOM 683 N N . GLN A 1 91 ? 10.443 5.882 -16.133 1.00 70.75 91 GLN A N 1
ATOM 684 C CA . GLN A 1 91 ? 10.025 4.465 -16.068 1.00 70.75 91 GLN A CA 1
ATOM 685 C C . GLN A 1 91 ? 11.237 3.527 -15.935 1.00 70.75 91 GLN A C 1
ATOM 687 O O . GLN A 1 91 ? 11.479 2.666 -16.779 1.00 70.75 91 GLN A O 1
ATOM 692 N N . ASP A 1 92 ? 12.062 3.747 -14.917 1.00 81.06 92 ASP A N 1
ATOM 693 C CA . ASP A 1 92 ? 13.169 2.871 -14.589 1.00 81.06 92 ASP A CA 1
ATOM 694 C C . ASP A 1 92 ? 12.726 1.763 -13.616 1.00 81.06 92 ASP A C 1
ATOM 696 O O . ASP A 1 92 ? 11.642 1.774 -13.017 1.00 81.06 92 ASP A O 1
ATOM 700 N N . VAL A 1 93 ? 13.591 0.761 -13.467 1.00 82.81 93 VAL A N 1
ATOM 701 C CA . VAL A 1 93 ? 13.355 -0.382 -12.575 1.00 82.81 93 VAL A CA 1
ATOM 702 C C . VAL A 1 93 ? 13.175 0.074 -11.119 1.00 82.81 93 VAL A C 1
ATOM 704 O O . VAL A 1 93 ? 12.441 -0.561 -10.360 1.00 82.81 93 VAL A O 1
ATOM 707 N N . VAL A 1 94 ? 13.813 1.183 -10.725 1.00 84.88 94 VAL A N 1
ATOM 708 C CA . VAL A 1 94 ? 13.782 1.723 -9.360 1.00 84.88 94 VAL A CA 1
ATOM 709 C C . VAL A 1 94 ? 12.409 2.289 -9.039 1.00 84.88 94 VAL A C 1
ATOM 711 O O . VAL A 1 94 ? 11.807 1.943 -8.019 1.00 84.88 94 VAL A O 1
ATOM 714 N N . THR A 1 95 ? 11.869 3.101 -9.935 1.00 85.88 95 THR A N 1
ATOM 715 C CA . THR A 1 95 ? 10.536 3.679 -9.861 1.00 85.88 95 THR A CA 1
ATOM 716 C C . THR A 1 95 ? 9.465 2.589 -9.906 1.00 85.88 95 THR A C 1
ATOM 718 O O . THR A 1 95 ? 8.528 2.625 -9.105 1.00 85.88 95 THR A O 1
ATOM 721 N N . HIS A 1 96 ? 9.610 1.563 -10.753 1.00 86.12 96 HIS A N 1
ATOM 722 C CA . HIS A 1 96 ? 8.686 0.421 -10.774 1.00 86.12 96 HIS A CA 1
ATOM 723 C C . HIS A 1 96 ? 8.678 -0.367 -9.459 1.00 86.12 96 HIS A C 1
ATOM 725 O O . HIS A 1 96 ? 7.605 -0.635 -8.909 1.00 86.12 96 HIS A O 1
ATOM 731 N N . ASN A 1 97 ? 9.854 -0.693 -8.916 1.00 87.62 97 ASN A N 1
ATOM 732 C CA . ASN A 1 97 ? 9.959 -1.374 -7.626 1.00 87.62 97 ASN A CA 1
ATOM 733 C C . ASN A 1 97 ? 9.357 -0.530 -6.498 1.00 87.62 97 ASN A C 1
ATOM 735 O O . ASN A 1 97 ? 8.632 -1.057 -5.654 1.00 87.62 97 ASN A O 1
ATOM 739 N N . SER A 1 98 ? 9.597 0.782 -6.517 1.00 90.25 98 SER A N 1
ATOM 740 C CA . SER A 1 98 ? 9.037 1.725 -5.544 1.00 90.25 98 SER A CA 1
ATOM 741 C C . SER A 1 98 ? 7.512 1.739 -5.595 1.00 90.25 98 SER A C 1
ATOM 743 O O . SER A 1 98 ? 6.870 1.533 -4.567 1.00 90.25 98 SER A O 1
ATOM 745 N N . LYS A 1 99 ? 6.919 1.879 -6.789 1.00 91.75 99 LYS A N 1
ATOM 746 C CA . LYS A 1 99 ? 5.460 1.804 -6.991 1.00 91.75 99 LYS A CA 1
ATOM 747 C C . LYS A 1 99 ? 4.890 0.485 -6.469 1.00 91.75 99 LYS A C 1
ATOM 749 O O . LYS A 1 99 ? 3.910 0.492 -5.728 1.00 91.75 99 LYS A O 1
ATOM 754 N N . GLY A 1 100 ? 5.532 -0.636 -6.801 1.00 91.12 100 GLY A N 1
ATOM 755 C CA . GLY A 1 100 ? 5.115 -1.957 -6.335 1.00 91.12 100 GLY A CA 1
ATOM 756 C C . GLY A 1 100 ? 5.135 -2.084 -4.808 1.00 91.12 100 GLY A C 1
ATOM 757 O O . GLY A 1 100 ? 4.194 -2.611 -4.218 1.00 91.12 100 GLY A O 1
ATOM 758 N N . LEU A 1 101 ? 6.174 -1.569 -4.145 1.00 92.25 101 LEU A N 1
ATOM 759 C CA . LEU A 1 101 ? 6.266 -1.584 -2.682 1.00 92.25 101 LEU A CA 1
ATOM 760 C C . LEU A 1 101 ? 5.228 -0.670 -2.017 1.00 92.25 101 LEU A C 1
ATOM 762 O O . LEU A 1 101 ? 4.634 -1.072 -1.015 1.00 92.25 101 LEU A O 1
ATOM 766 N N . VAL A 1 102 ? 4.958 0.511 -2.579 1.00 94.75 102 VAL A N 1
ATOM 767 C CA . VAL A 1 102 ? 3.910 1.416 -2.077 1.00 94.75 102 VAL A CA 1
ATOM 768 C C . VAL A 1 102 ? 2.532 0.758 -2.181 1.00 94.75 102 VAL A C 1
ATOM 770 O O . VAL A 1 102 ? 1.794 0.727 -1.199 1.00 94.75 102 VAL A O 1
ATOM 773 N N . LEU A 1 103 ? 2.204 0.152 -3.326 1.00 94.75 103 LEU A N 1
ATOM 774 C CA . LEU A 1 103 ? 0.932 -0.553 -3.523 1.00 94.75 103 LEU A CA 1
ATOM 775 C C . LEU A 1 103 ? 0.759 -1.738 -2.558 1.00 94.75 103 LEU A C 1
ATOM 777 O O . LEU A 1 103 ? -0.337 -1.956 -2.042 1.00 94.75 103 LEU A O 1
ATOM 781 N N . LEU A 1 104 ? 1.837 -2.469 -2.254 1.00 94.06 104 LEU A N 1
ATOM 782 C CA .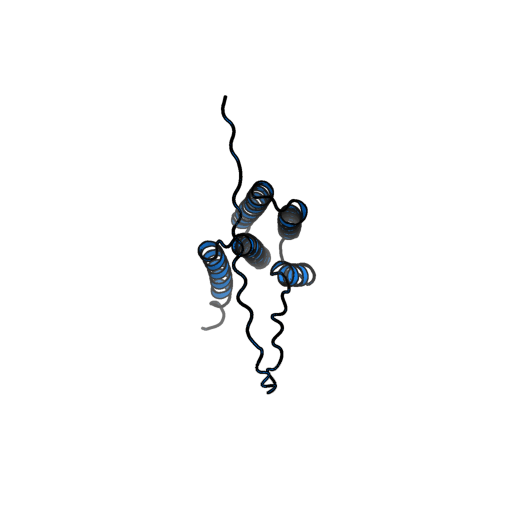 LEU A 1 104 ? 1.823 -3.529 -1.236 1.00 94.06 104 LEU A CA 1
ATOM 783 C C . LEU A 1 104 ? 1.586 -2.993 0.182 1.00 94.06 104 LEU A C 1
ATOM 785 O O . LEU A 1 104 ? 0.903 -3.630 0.988 1.00 94.06 104 LEU A O 1
ATOM 789 N N . ALA A 1 105 ? 2.145 -1.827 0.504 1.00 94.81 105 ALA A N 1
ATOM 790 C CA . ALA A 1 105 ? 1.888 -1.169 1.778 1.00 94.81 105 ALA A CA 1
ATOM 791 C C . ALA A 1 105 ? 0.418 -0.728 1.887 1.00 94.81 105 ALA A C 1
ATOM 793 O O . ALA A 1 105 ? -0.222 -0.988 2.909 1.00 94.81 105 ALA A O 1
ATOM 794 N N . MET A 1 106 ? -0.143 -0.145 0.819 1.00 96.38 106 MET A N 1
ATOM 795 C CA . MET A 1 106 ? -1.553 0.260 0.760 1.00 96.38 106 MET A CA 1
ATOM 796 C C . MET A 1 106 ? -2.488 -0.942 0.920 1.00 96.38 106 MET A C 1
ATOM 798 O O . MET A 1 106 ? -3.387 -0.907 1.761 1.00 96.38 106 MET A O 1
ATOM 802 N N . SER A 1 107 ? -2.247 -2.035 0.183 1.00 95.69 107 SER A N 1
ATOM 803 C CA . SER A 1 107 ? -3.066 -3.252 0.283 1.00 95.69 107 SER A CA 1
ATOM 804 C C . SER A 1 107 ? -3.053 -3.837 1.695 1.00 95.69 107 SER A C 1
ATOM 806 O O . SER A 1 107 ? -4.084 -4.285 2.192 1.00 95.69 107 SER A O 1
ATOM 808 N N . SER A 1 108 ? -1.917 -3.760 2.391 1.00 92.56 108 SER A N 1
ATOM 809 C CA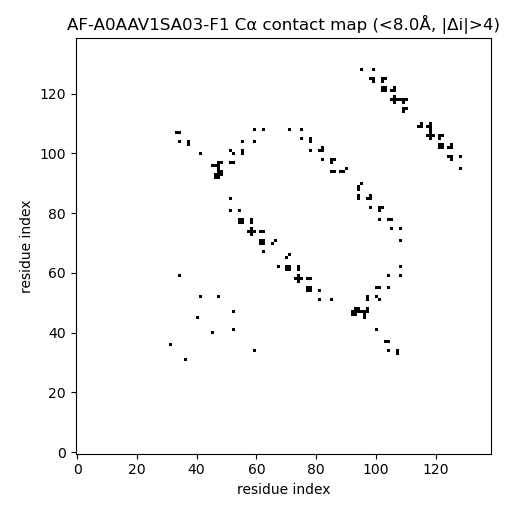 . SER A 1 108 ? -1.803 -4.230 3.774 1.00 92.56 108 SER A CA 1
ATOM 810 C C . SER A 1 108 ? -2.592 -3.382 4.767 1.00 92.56 108 SER A C 1
ATOM 812 O O . SER A 1 108 ? -3.193 -3.939 5.686 1.00 92.56 108 SER A O 1
ATOM 814 N N . LEU A 1 109 ? -2.620 -2.056 4.593 1.00 93.75 109 LEU A N 1
ATOM 815 C CA . LEU A 1 109 ? -3.452 -1.175 5.420 1.00 93.75 109 LEU A CA 1
ATOM 816 C C . LEU A 1 109 ? -4.946 -1.414 5.174 1.00 93.75 109 LEU A C 1
ATOM 818 O O . LEU A 1 109 ? -5.717 -1.486 6.131 1.00 93.75 109 LEU A O 1
ATOM 822 N N . LEU A 1 110 ? -5.346 -1.585 3.912 1.00 94.62 110 LEU A N 1
ATOM 823 C CA . LEU A 1 110 ? -6.732 -1.869 3.527 1.00 94.62 110 LEU A CA 1
ATOM 824 C C . LEU A 1 110 ? -7.196 -3.219 4.082 1.00 94.62 110 LEU A C 1
ATOM 826 O O . LEU A 1 110 ? -8.235 -3.299 4.739 1.00 94.62 110 LEU A O 1
ATOM 830 N N . PHE A 1 111 ? -6.371 -4.257 3.926 1.00 92.81 111 PHE A N 1
ATOM 831 C CA . PHE A 1 111 ? -6.635 -5.584 4.474 1.00 92.81 111 PHE A CA 1
ATOM 832 C C . PHE A 1 111 ? -6.796 -5.551 5.997 1.00 92.81 111 PHE A C 1
ATOM 834 O O . PHE A 1 111 ? -7.716 -6.162 6.536 1.00 92.81 111 PHE A O 1
ATOM 841 N N . ALA A 1 112 ? -5.939 -4.805 6.703 1.00 89.00 112 ALA A N 1
ATOM 842 C CA . ALA A 1 112 ? -6.012 -4.685 8.157 1.00 89.00 112 ALA A CA 1
ATOM 843 C C . ALA A 1 112 ? -7.325 -4.048 8.651 1.00 89.00 112 ALA A C 1
ATOM 845 O O . ALA A 1 112 ? -7.736 -4.322 9.778 1.00 89.00 112 ALA A O 1
ATOM 846 N N . ARG A 1 113 ? -7.995 -3.236 7.820 1.00 89.75 113 ARG A N 1
ATOM 847 C CA . ARG A 1 113 ? -9.309 -2.641 8.120 1.00 89.75 113 ARG A CA 1
ATOM 848 C C . ARG A 1 113 ? -10.497 -3.454 7.600 1.00 89.75 113 ARG A C 1
ATOM 850 O O . ARG A 1 113 ? -11.634 -3.087 7.870 1.00 89.75 113 ARG A O 1
ATOM 857 N N . GLY A 1 114 ? -10.249 -4.557 6.895 1.00 91.75 114 GLY A N 1
ATOM 858 C CA . GLY A 1 114 ? -11.296 -5.373 6.281 1.00 91.75 114 GLY A CA 1
ATOM 859 C C . GLY A 1 114 ? -11.783 -4.865 4.920 1.00 91.75 114 GLY A C 1
ATOM 860 O O . GLY A 1 114 ? -12.767 -5.388 4.404 1.00 91.75 114 GLY A O 1
ATOM 861 N N . ASN A 1 115 ? -11.091 -3.895 4.314 1.00 93.75 115 ASN A N 1
ATOM 862 C CA . ASN A 1 115 ? -11.376 -3.416 2.959 1.00 93.75 115 ASN A CA 1
ATOM 863 C C . ASN A 1 115 ? -10.700 -4.338 1.937 1.00 93.75 115 ASN A C 1
ATOM 865 O O . ASN A 1 115 ? -9.659 -4.013 1.363 1.00 93.75 115 ASN A O 1
ATOM 869 N N . TYR A 1 116 ? -11.253 -5.536 1.765 1.00 93.56 116 TYR A N 1
ATOM 870 C CA . TYR A 1 116 ? -10.628 -6.575 0.945 1.00 93.56 116 TYR A CA 1
ATOM 871 C C . TYR A 1 116 ? -10.683 -6.278 -0.555 1.00 93.56 116 TYR A C 1
ATOM 873 O O . TYR A 1 116 ? -9.713 -6.577 -1.250 1.00 93.56 116 TYR A O 1
ATOM 881 N N . ASP A 1 117 ? -11.764 -5.659 -1.034 1.00 96.56 117 ASP A N 1
ATOM 882 C CA . ASP A 1 117 ? -11.932 -5.320 -2.451 1.00 96.56 117 ASP A CA 1
ATOM 883 C C . ASP A 1 117 ? -10.844 -4.334 -2.894 1.00 96.56 117 ASP A C 1
ATOM 885 O O . ASP A 1 117 ? -10.043 -4.648 -3.778 1.00 96.56 117 ASP A O 1
ATOM 889 N N . ASP A 1 118 ? -10.702 -3.217 -2.178 1.00 94.19 118 ASP A N 1
ATOM 890 C CA . ASP A 1 118 ? -9.651 -2.229 -2.435 1.00 94.19 118 ASP A CA 1
ATOM 891 C C . ASP A 1 118 ? -8.247 -2.839 -2.285 1.00 94.19 118 ASP A C 1
ATOM 893 O O . ASP A 1 118 ? -7.339 -2.541 -3.063 1.00 94.19 118 ASP A O 1
ATOM 897 N N . ALA A 1 119 ? -8.035 -3.707 -1.285 1.00 94.88 119 ALA A N 1
ATOM 898 C CA . ALA A 1 119 ? -6.747 -4.372 -1.092 1.00 94.88 119 ALA A CA 1
ATOM 899 C C . ALA A 1 119 ? -6.389 -5.263 -2.290 1.00 94.88 119 ALA A C 1
ATOM 901 O O . ALA A 1 119 ? -5.238 -5.267 -2.733 1.00 94.88 119 ALA A O 1
ATOM 902 N N . SER A 1 120 ? -7.371 -5.996 -2.820 1.00 94.56 120 SER A N 1
ATOM 903 C CA . SER A 1 120 ? -7.200 -6.860 -3.987 1.00 94.56 120 SER A CA 1
ATOM 904 C C . SER A 1 120 ? -6.894 -6.057 -5.251 1.00 94.56 120 SER A C 1
ATOM 906 O O . SER A 1 120 ? -5.976 -6.419 -5.984 1.00 94.56 120 SER A O 1
ATOM 908 N N . GLU A 1 121 ? -7.550 -4.910 -5.445 1.00 96.19 121 GLU A N 1
ATOM 909 C CA . GLU A 1 121 ? -7.273 -3.991 -6.552 1.00 96.19 121 GLU A CA 1
ATOM 910 C C . GLU A 1 121 ? -5.815 -3.502 -6.510 1.00 96.19 121 GLU A C 1
ATOM 912 O O . GLU A 1 121 ? -5.105 -3.520 -7.515 1.00 96.19 121 GLU A O 1
ATOM 917 N N . LYS A 1 122 ? -5.310 -3.137 -5.323 1.00 94.44 122 LYS A N 1
ATOM 918 C CA . LYS A 1 122 ? -3.909 -2.708 -5.175 1.00 94.44 122 LYS A CA 1
ATOM 919 C C . LYS A 1 122 ? -2.921 -3.842 -5.455 1.00 94.44 122 LYS A C 1
ATOM 921 O O . LYS A 1 122 ? -1.862 -3.581 -6.021 1.00 94.44 122 LYS A O 1
ATOM 926 N N . LEU A 1 123 ? -3.254 -5.087 -5.109 1.00 93.50 123 LEU A N 1
ATOM 927 C CA . LEU A 1 123 ? -2.439 -6.256 -5.458 1.00 93.50 123 LEU A CA 1
ATOM 928 C C . LEU A 1 123 ? -2.465 -6.561 -6.961 1.00 93.50 123 LEU A C 1
ATOM 930 O O . LEU A 1 123 ? -1.420 -6.903 -7.514 1.00 93.50 123 LEU A O 1
ATOM 934 N N . GLN A 1 124 ? -3.608 -6.379 -7.627 1.00 93.44 124 GLN A N 1
ATOM 935 C CA . GLN A 1 124 ? -3.708 -6.518 -9.080 1.00 93.44 124 GLN A CA 1
ATOM 936 C C . GLN A 1 124 ? -2.792 -5.513 -9.787 1.00 93.44 124 GLN A C 1
ATOM 938 O O . GLN A 1 124 ? -1.994 -5.896 -10.637 1.00 93.44 124 GLN A O 1
ATOM 943 N N . ASN A 1 125 ? -2.781 -4.257 -9.332 1.00 91.31 125 ASN A N 1
ATOM 944 C CA . ASN A 1 125 ? -1.881 -3.237 -9.873 1.00 91.31 125 ASN A CA 1
ATOM 945 C C . ASN A 1 125 ? -0.393 -3.626 -9.727 1.00 91.31 125 ASN A C 1
ATOM 947 O O . ASN A 1 125 ? 0.415 -3.338 -10.607 1.00 91.31 125 ASN A O 1
ATOM 951 N N . VAL A 1 126 ? 0.000 -4.311 -8.643 1.00 88.75 126 VAL A N 1
ATOM 952 C CA . VAL A 1 126 ? 1.376 -4.834 -8.474 1.00 88.75 126 VAL A CA 1
ATOM 953 C C . VAL A 1 126 ? 1.687 -5.929 -9.495 1.00 88.75 126 VAL A C 1
ATOM 955 O O . VAL A 1 126 ? 2.798 -5.991 -10.033 1.00 88.75 126 VAL A O 1
ATOM 958 N N . GLN A 1 127 ? 0.719 -6.802 -9.764 1.00 86.12 127 GLN A N 1
ATOM 959 C CA . GLN A 1 127 ? 0.856 -7.847 -10.767 1.00 86.12 127 GLN A CA 1
ATOM 960 C C . GLN A 1 127 ? 1.008 -7.244 -12.173 1.00 86.12 127 GLN A C 1
ATOM 962 O O . GLN A 1 127 ? 1.926 -7.624 -12.902 1.00 86.12 127 GLN A O 1
ATOM 967 N N . ASP A 1 128 ? 0.204 -6.242 -12.518 1.00 86.31 128 ASP A N 1
ATOM 968 C CA . ASP A 1 128 ? 0.249 -5.571 -13.821 1.00 86.31 128 ASP A CA 1
ATOM 969 C C . ASP A 1 128 ? 1.588 -4.845 -14.055 1.00 86.31 128 ASP A C 1
ATOM 971 O O . ASP A 1 128 ? 2.158 -4.898 -15.152 1.00 86.31 128 ASP A O 1
ATOM 975 N N . LEU A 1 129 ? 2.166 -4.252 -13.000 1.00 82.00 129 LEU A N 1
ATOM 976 C CA . LEU A 1 129 ? 3.524 -3.693 -13.038 1.00 82.00 129 LEU A CA 1
ATOM 977 C C . LEU A 1 129 ? 4.588 -4.762 -13.332 1.00 82.00 129 LEU A C 1
ATOM 979 O O . LEU A 1 129 ? 5.566 -4.485 -14.023 1.00 82.00 129 LEU A O 1
ATOM 983 N N . THR A 1 130 ? 4.400 -5.985 -12.831 1.00 72.31 130 THR A N 1
ATOM 984 C CA . THR A 1 130 ? 5.337 -7.096 -13.055 1.00 72.31 130 THR A CA 1
ATOM 985 C C . THR A 1 130 ? 5.241 -7.617 -14.490 1.00 72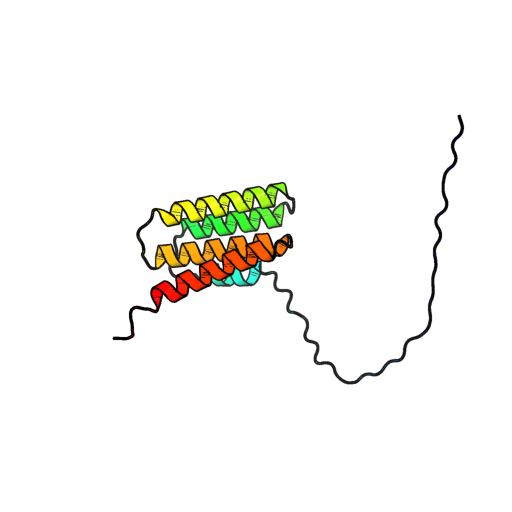.31 130 THR A C 1
ATOM 987 O O . THR A 1 130 ? 6.263 -7.873 -15.125 1.00 72.31 130 THR A O 1
ATOM 990 N N . HIS A 1 131 ? 4.025 -7.734 -15.031 1.00 63.00 131 HIS A N 1
ATOM 991 C CA . HIS A 1 131 ? 3.806 -8.198 -16.404 1.00 63.00 131 HIS A CA 1
ATOM 992 C C . HIS A 1 131 ? 4.299 -7.201 -17.456 1.00 63.00 131 HIS A C 1
ATOM 994 O O . HIS A 1 131 ? 4.865 -7.624 -18.461 1.00 63.00 131 HIS A O 1
ATOM 1000 N N . SER A 1 132 ? 4.199 -5.898 -17.185 1.00 59.84 132 SER A N 1
ATOM 1001 C CA . SER A 1 132 ? 4.7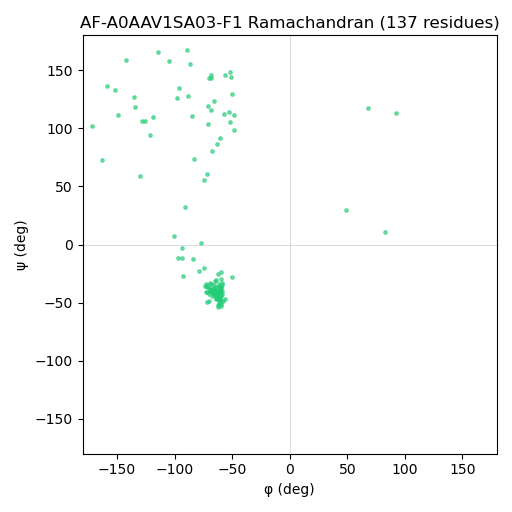07 -4.843 -18.075 1.00 59.84 132 SER A CA 1
ATOM 1002 C C . SER A 1 132 ? 6.223 -4.933 -18.328 1.00 59.84 132 SER A C 1
ATOM 1004 O O . SER A 1 132 ? 6.709 -4.457 -19.348 1.00 59.84 132 SER A O 1
ATOM 1006 N N . HIS A 1 133 ? 6.982 -5.560 -17.423 1.00 53.38 133 HIS A N 1
ATOM 1007 C CA . HIS A 1 133 ? 8.443 -5.665 -17.510 1.00 53.38 133 HIS A CA 1
ATOM 1008 C C . HIS A 1 133 ? 8.942 -6.993 -18.112 1.00 53.38 133 HIS A C 1
ATOM 1010 O O . HIS A 1 133 ? 10.129 -7.119 -18.424 1.00 53.38 133 HIS A O 1
ATOM 1016 N N . LEU A 1 134 ? 8.060 -7.990 -18.265 1.00 53.09 134 LEU A N 1
ATOM 1017 C CA . LEU A 1 134 ? 8.392 -9.322 -18.792 1.00 53.09 134 LEU A CA 1
ATOM 1018 C C . LEU A 1 134 ? 8.175 -9.451 -20.308 1.00 53.09 134 LEU A C 1
ATOM 1020 O O . LEU A 1 134 ? 8.661 -10.409 -20.905 1.00 53.09 134 LEU A O 1
ATOM 1024 N N . ASP A 1 135 ? 7.516 -8.478 -20.938 1.00 45.47 135 ASP A N 1
ATOM 1025 C CA . ASP A 1 135 ? 7.131 -8.527 -22.357 1.00 45.47 135 ASP A CA 1
ATOM 1026 C C . ASP A 1 135 ? 8.288 -8.251 -23.348 1.00 45.47 135 ASP A C 1
ATOM 1028 O O . ASP A 1 135 ? 8.109 -8.273 -24.558 1.00 45.47 135 ASP A O 1
ATOM 1032 N N . VAL A 1 136 ? 9.520 -8.027 -22.869 1.00 47.22 136 VAL A N 1
ATOM 1033 C CA . VAL A 1 136 ? 10.671 -7.655 -23.728 1.00 47.22 136 VAL A CA 1
ATOM 1034 C C . VAL A 1 136 ? 11.606 -8.838 -24.046 1.00 47.22 136 VAL A C 1
ATOM 1036 O O . VAL A 1 136 ? 12.657 -8.666 -24.659 1.00 47.22 136 VAL A O 1
ATOM 1039 N N . ARG A 1 137 ? 11.260 -10.081 -23.678 1.00 44.47 137 ARG A N 1
ATOM 1040 C CA . ARG A 1 137 ? 12.115 -11.254 -23.962 1.00 44.47 137 ARG A CA 1
ATOM 1041 C C . ARG A 1 137 ? 11.359 -12.414 -24.607 1.00 44.47 137 ARG A C 1
ATOM 1043 O O . ARG A 1 137 ? 11.348 -13.525 -24.084 1.00 44.47 137 ARG A O 1
ATOM 1050 N N . GLY A 1 138 ? 10.765 -12.150 -25.765 1.00 50.16 138 GLY A N 1
ATOM 1051 C CA . GLY A 1 138 ? 10.136 -13.171 -26.599 1.00 50.16 138 GLY A CA 1
ATOM 1052 C C . GLY A 1 138 ? 9.895 -12.687 -28.026 1.00 50.16 138 GLY A C 1
ATOM 1053 O O . GLY A 1 138 ? 8.756 -12.429 -28.391 1.00 50.16 138 GLY A O 1
ATOM 1054 N N . GLY A 1 139 ? 10.966 -12.562 -28.813 1.00 35.75 139 GLY A N 1
ATOM 1055 C CA . GLY A 1 139 ? 10.935 -12.302 -30.254 1.00 35.75 139 GLY A CA 1
ATOM 1056 C C . GLY A 1 139 ? 12.207 -12.813 -30.905 1.00 35.75 139 GLY A C 1
ATOM 1057 O O . GLY A 1 139 ? 13.285 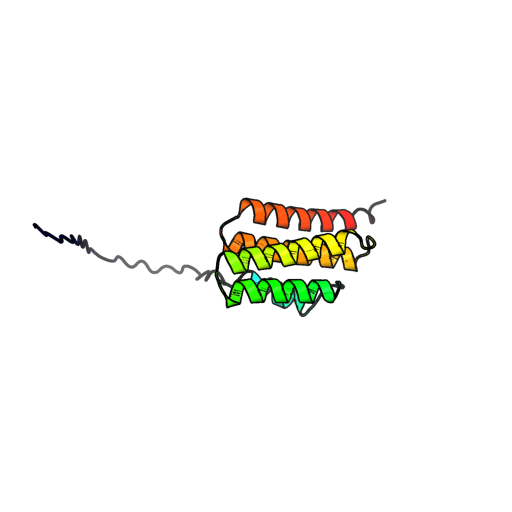-12.382 -30.438 1.00 35.75 139 GLY A O 1
#

Secondary s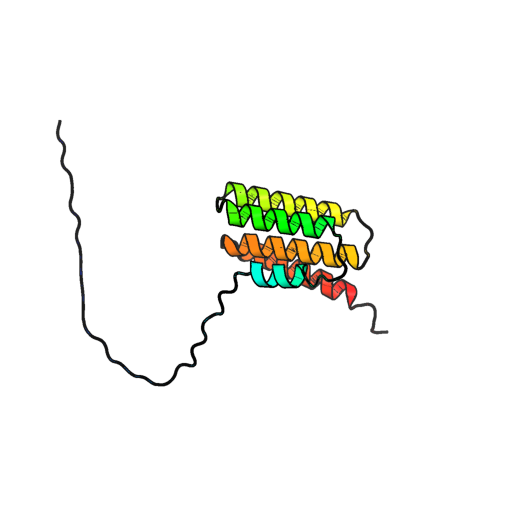tructure (DSSP, 8-state):
---------------------------------HHHHHHHHHHT--S--HHHHHHHHHHHHHHHHH-SHHHHHHHHHHHHHHHHHHHSS-S-HHHHHHHHHHHHHHHHHHHHHT-HHHHHHHHHHHHHHHHTTTTTS--

Foldseek 3Di:
DDDDDDDDDDDDDDDDDDDDDDDDPPPPVPPPQLVVVLVVCLVVDDQADVVLSVLLVVLLCQCVVPVDPVSLVVSLVSLVVQLVVLVPDDPDPHSLSSNLSSLSSNLSSCVVVVVNVSSVVSVVVSVVSVVVVPVPPDD

Nearest PDB structures (foldseek):
  4n5c-assembly7_G  TM=6.463E-01  e=1.246E+00  Saccharomyces cerevisiae S288C
  7xgr-assembly1_A  TM=5.623E-01  e=2.012E+00  Homo sapiens
  5wdd-assembly2_B  TM=3.919E-01  e=5.843E+00  Gallus gallus